Protein AF-A0A3M9Z0M3-F1 (afdb_monomer)

pLDDT: mean 93.87, std 9.08, range [35.0, 98.81]

Foldseek 3Di:
DDLVVVQVVLVVLLVLCQVLLVVVCVVVVHQDVPSLPPCQLLSQLLVQVVCCVVPVVKDKWKFWWAFDADPVGAGPDQAGFQAPVRGHHTGIWMDMPQWTWTCRNCNRPDDNIDIDGPPPSRHHTPGTRVNCVVVSVVSVPSSVVSNVVVVVVVVD

Solvent-accessible surface area (backbone atoms only — not comparable to full-atom values): 8546 Å² total; per-residue (Å²): 133,56,68,68,58,53,39,53,51,49,50,56,50,39,63,63,43,50,66,55,42,50,55,51,25,58,75,69,77,50,82,61,87,50,65,45,54,95,36,34,60,49,51,22,53,33,50,33,54,51,46,41,70,77,39,68,94,43,71,56,42,44,37,23,8,64,33,55,60,46,100,86,61,51,59,76,40,93,22,9,34,54,26,78,88,72,48,49,35,72,39,40,30,27,35,38,86,68,27,32,45,31,67,38,43,34,62,40,72,49,57,57,62,46,67,47,52,67,80,45,83,51,55,30,72,79,33,53,46,79,78,40,41,76,61,50,67,74,52,40,68,59,25,53,52,50,50,55,51,53,55,59,67,71,72,112

Structure (mmCIF, N/CA/C/O backbone):
data_AF-A0A3M9Z0M3-F1
#
_entry.id   AF-A0A3M9Z0M3-F1
#
loop_
_atom_site.group_PDB
_atom_site.id
_atom_site.type_symbol
_atom_site.label_atom_id
_atom_site.label_alt_id
_atom_site.label_comp_id
_atom_site.label_asym_id
_atom_site.label_entity_id
_atom_site.label_seq_id
_atom_site.pdbx_PDB_ins_code
_atom_site.Cartn_x
_atom_site.Cartn_y
_atom_site.Cartn_z
_atom_site.occupancy
_atom_site.B_iso_or_equiv
_atom_site.auth_seq_id
_atom_site.auth_comp_id
_atom_site.auth_asym_id
_atom_site.auth_atom_id
_atom_site.pdbx_PDB_model_num
ATOM 1 N N . MET A 1 1 ? -3.594 3.697 19.041 1.00 71.56 1 MET A N 1
ATOM 2 C CA . MET A 1 1 ? -4.290 2.410 18.790 1.00 71.56 1 MET A CA 1
ATOM 3 C C . MET A 1 1 ? -3.350 1.243 19.047 1.00 71.56 1 MET A C 1
ATOM 5 O O . MET A 1 1 ? -2.155 1.397 18.808 1.00 71.56 1 MET A O 1
ATOM 9 N N . LEU A 1 2 ? -3.858 0.098 19.517 1.00 85.81 2 LEU A N 1
ATOM 10 C CA . LEU A 1 2 ? -3.048 -1.121 19.646 1.00 85.81 2 LEU A CA 1
ATOM 11 C C . LEU A 1 2 ? -2.789 -1.734 18.259 1.00 85.81 2 LEU A C 1
ATOM 13 O O . LEU A 1 2 ? -3.675 -1.726 17.406 1.00 85.81 2 LEU A O 1
ATOM 17 N N . ILE A 1 3 ? -1.602 -2.314 18.029 1.00 88.75 3 ILE A N 1
ATOM 18 C CA . ILE A 1 3 ? -1.260 -2.950 16.737 1.00 88.75 3 ILE A CA 1
ATOM 19 C C . ILE A 1 3 ? -2.301 -4.003 16.332 1.00 88.75 3 ILE A C 1
ATOM 21 O O . ILE A 1 3 ? -2.644 -4.090 15.157 1.00 88.75 3 ILE A O 1
ATOM 25 N N . SER A 1 4 ? -2.846 -4.769 17.279 1.00 90.56 4 SER A N 1
ATOM 26 C CA . SER A 1 4 ? -3.873 -5.789 17.019 1.00 90.56 4 SER A CA 1
ATOM 27 C C . SER A 1 4 ? -5.189 -5.208 16.487 1.00 90.56 4 SER A C 1
ATOM 29 O O . SER A 1 4 ? -5.787 -5.776 15.570 1.00 90.56 4 SER A O 1
ATOM 31 N N . GLU A 1 5 ? -5.625 -4.065 17.017 1.00 91.75 5 GLU A N 1
ATOM 32 C CA . GLU A 1 5 ? -6.827 -3.355 16.561 1.00 91.75 5 GLU A CA 1
ATOM 33 C C . GLU A 1 5 ? -6.616 -2.820 15.144 1.00 91.75 5 GLU A C 1
ATOM 35 O O . GLU A 1 5 ? -7.423 -3.080 14.252 1.00 91.75 5 GLU A O 1
ATOM 40 N N . VAL A 1 6 ? -5.477 -2.158 14.911 1.00 94.44 6 VAL A N 1
ATOM 41 C CA . VAL A 1 6 ? -5.108 -1.626 13.590 1.00 94.44 6 VAL A CA 1
ATOM 42 C C . VAL A 1 6 ? -4.956 -2.752 12.570 1.00 94.44 6 VAL A C 1
ATOM 44 O O . VAL A 1 6 ? -5.383 -2.606 11.430 1.00 94.44 6 VAL A O 1
ATOM 47 N N . THR A 1 7 ? -4.403 -3.896 12.975 1.00 96.75 7 THR A N 1
ATOM 48 C CA . THR A 1 7 ? -4.288 -5.089 12.124 1.00 96.75 7 THR A CA 1
ATOM 49 C C . THR A 1 7 ? -5.663 -5.596 11.711 1.00 96.75 7 THR A C 1
ATOM 51 O O . THR A 1 7 ? -5.900 -5.813 10.525 1.00 96.75 7 THR A O 1
ATOM 54 N N . THR A 1 8 ? -6.590 -5.732 12.662 1.00 96.69 8 THR A N 1
ATOM 55 C CA . THR A 1 8 ? -7.965 -6.173 12.378 1.00 96.69 8 THR A CA 1
ATOM 56 C C . THR A 1 8 ? -8.658 -5.215 11.411 1.00 96.69 8 THR A C 1
ATOM 58 O O . THR A 1 8 ? -9.212 -5.644 10.402 1.00 96.69 8 THR A O 1
ATOM 61 N N . PHE A 1 9 ? -8.556 -3.909 11.669 1.00 96.44 9 PHE A N 1
ATOM 62 C CA . PHE A 1 9 ? -9.072 -2.872 10.781 1.00 96.44 9 PHE A CA 1
ATOM 63 C C . PHE A 1 9 ? -8.461 -2.953 9.372 1.00 96.44 9 PHE A C 1
ATOM 65 O O . PHE A 1 9 ? -9.190 -2.941 8.381 1.00 96.44 9 PHE A O 1
ATOM 72 N N . ALA A 1 10 ? -7.138 -3.097 9.267 1.00 98.19 10 ALA A N 1
ATOM 73 C CA . ALA A 1 10 ? -6.434 -3.193 7.993 1.00 98.19 10 ALA A CA 1
ATOM 74 C C . ALA A 1 10 ? -6.867 -4.426 7.179 1.00 98.19 10 ALA A C 1
ATOM 76 O O . ALA A 1 10 ? -7.020 -4.326 5.961 1.00 98.19 10 ALA A O 1
ATOM 77 N N . PHE A 1 11 ? -7.145 -5.561 7.830 1.00 98.25 11 PHE A N 1
ATOM 78 C CA . PHE A 1 11 ? -7.730 -6.730 7.163 1.00 98.25 11 PHE A CA 1
ATOM 79 C C . PHE A 1 11 ? -9.148 -6.468 6.647 1.00 98.25 11 PHE A C 1
ATOM 81 O O . PHE A 1 11 ? -9.435 -6.813 5.502 1.00 98.25 11 PHE A O 1
ATOM 88 N N . THR A 1 12 ? -10.010 -5.813 7.427 1.00 98.00 12 THR A N 1
ATOM 89 C CA . THR A 1 12 ? -11.354 -5.424 6.963 1.00 98.00 12 THR A CA 1
ATOM 90 C C . THR A 1 12 ? -11.271 -4.504 5.744 1.00 98.00 12 THR A C 1
ATOM 92 O O . THR A 1 12 ? -11.980 -4.700 4.756 1.00 98.00 12 THR A O 1
ATOM 95 N N . VAL A 1 13 ? -10.360 -3.527 5.770 1.00 98.44 13 VAL A N 1
ATOM 96 C CA . VAL A 1 13 ? -10.127 -2.635 4.628 1.00 98.44 13 VAL A CA 1
ATOM 97 C C . VAL A 1 13 ? -9.610 -3.409 3.411 1.00 98.44 13 VAL A C 1
ATOM 99 O O . VAL A 1 13 ? -10.098 -3.200 2.302 1.00 98.44 13 VAL A O 1
ATOM 102 N N . ARG A 1 14 ? -8.656 -4.328 3.596 1.00 98.38 14 ARG A N 1
ATOM 103 C CA . ARG A 1 14 ? -8.141 -5.195 2.525 1.00 98.38 14 ARG A CA 1
ATOM 104 C C . ARG A 1 14 ? -9.266 -6.006 1.877 1.00 98.38 14 ARG A C 1
ATOM 106 O O . ARG A 1 14 ? -9.383 -5.989 0.656 1.00 98.38 14 ARG A O 1
ATOM 113 N N . GLN A 1 15 ? -10.115 -6.652 2.675 1.00 98.19 15 GLN A N 1
ATOM 114 C CA . GLN A 1 15 ? -11.257 -7.432 2.183 1.00 98.19 15 GLN A CA 1
ATOM 115 C C . GLN A 1 15 ? -12.242 -6.577 1.382 1.00 98.19 15 GLN A C 1
ATOM 117 O O . GLN A 1 15 ? -12.747 -7.017 0.352 1.00 98.19 15 GLN A O 1
ATOM 122 N N . PHE A 1 16 ? -12.486 -5.341 1.820 1.00 98.44 16 PHE A N 1
ATOM 123 C CA . PHE A 1 16 ? -13.296 -4.391 1.065 1.00 98.44 16 PHE A CA 1
ATOM 124 C C . PHE A 1 16 ? -12.654 -4.013 -0.278 1.00 98.44 16 PHE A C 1
ATOM 126 O O . PHE A 1 16 ? -13.346 -3.898 -1.288 1.00 98.44 16 PHE A O 1
ATOM 133 N N . LEU A 1 17 ? -11.333 -3.828 -0.312 1.00 98.56 17 LEU A N 1
ATOM 134 C CA . LEU A 1 17 ? -10.615 -3.401 -1.511 1.00 98.56 17 LEU A CA 1
ATOM 135 C C . LEU A 1 17 ? -10.444 -4.505 -2.565 1.00 98.56 17 LEU A C 1
ATOM 137 O O . LEU A 1 17 ? -10.389 -4.185 -3.751 1.00 98.56 17 LEU A O 1
ATOM 141 N N . GLU A 1 18 ? -10.383 -5.783 -2.188 1.00 98.38 18 GLU A N 1
ATOM 142 C CA . GLU A 1 18 ? -10.116 -6.879 -3.135 1.00 98.38 18 GLU A CA 1
ATOM 143 C C . GLU A 1 18 ? -11.107 -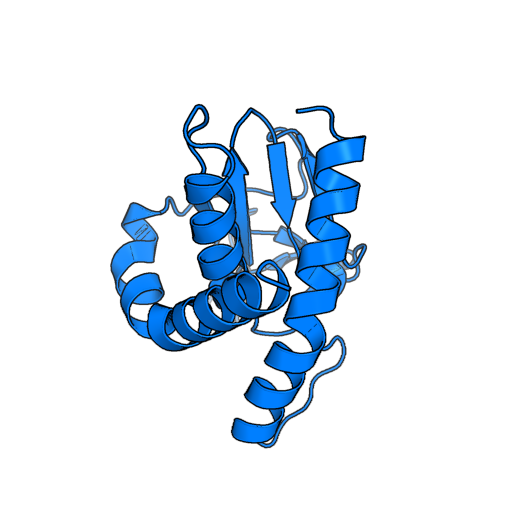6.944 -4.319 1.00 98.38 18 GLU A C 1
ATOM 145 O O . GLU A 1 18 ? -10.651 -6.944 -5.468 1.00 98.38 18 GLU A O 1
ATOM 150 N N . PRO A 1 19 ? -12.440 -6.887 -4.122 1.00 98.25 19 PRO A N 1
ATOM 151 C CA . PRO A 1 19 ? -13.388 -6.797 -5.236 1.00 98.25 19 PRO A CA 1
ATOM 152 C C . PRO A 1 19 ? -13.182 -5.553 -6.115 1.00 98.25 19 PRO A C 1
ATOM 154 O O . PRO A 1 19 ? -13.379 -5.595 -7.331 1.00 98.25 19 PRO A O 1
ATOM 157 N N . HIS A 1 20 ? -12.758 -4.436 -5.520 1.00 98.25 20 HIS A N 1
ATOM 158 C CA . HIS A 1 20 ? -12.498 -3.192 -6.241 1.00 98.25 20 HIS A CA 1
ATOM 159 C C . HIS A 1 20 ? -11.217 -3.247 -7.079 1.00 98.25 20 HIS A C 1
ATOM 161 O O . HIS A 1 20 ? -11.184 -2.698 -8.186 1.00 98.25 20 HIS A O 1
ATOM 167 N N . TRP A 1 21 ? -10.179 -3.925 -6.592 1.00 98.50 21 TRP A N 1
ATOM 168 C CA . TRP A 1 21 ? -8.972 -4.196 -7.366 1.00 98.50 21 TRP A CA 1
ATOM 169 C C . TRP A 1 21 ? -9.260 -5.128 -8.533 1.00 98.50 21 TRP A C 1
ATOM 171 O O . TRP A 1 21 ? -8.825 -4.844 -9.646 1.00 98.50 21 TRP A O 1
ATOM 181 N N . LEU A 1 22 ? -10.055 -6.181 -8.313 1.00 98.44 22 LEU A N 1
ATOM 182 C CA . LEU A 1 22 ? -10.502 -7.071 -9.383 1.00 98.44 22 LEU A CA 1
ATOM 183 C C . LEU A 1 22 ? -11.223 -6.301 -10.491 1.00 98.44 22 LEU A C 1
ATOM 185 O O . LEU A 1 22 ? -10.865 -6.437 -11.658 1.00 98.44 22 LEU A O 1
ATOM 189 N N . ALA A 1 23 ? -12.175 -5.436 -10.135 1.00 97.94 23 ALA A N 1
ATOM 190 C CA . ALA A 1 23 ? -12.878 -4.605 -11.109 1.00 97.94 23 ALA A CA 1
ATOM 191 C C . ALA A 1 23 ? -11.941 -3.626 -11.847 1.00 97.94 23 ALA A C 1
ATOM 193 O O . ALA A 1 23 ? -12.131 -3.344 -13.032 1.00 97.94 23 ALA A O 1
ATOM 194 N N . ALA A 1 24 ? -10.918 -3.092 -11.169 1.00 97.19 24 ALA A N 1
ATOM 195 C CA . ALA A 1 24 ? -9.926 -2.225 -11.800 1.00 97.19 24 ALA A CA 1
ATOM 196 C C . ALA A 1 24 ? -9.082 -2.980 -12.837 1.00 97.19 24 ALA A C 1
ATOM 198 O O . ALA A 1 24 ? -8.980 -2.517 -13.972 1.00 97.19 24 ALA A O 1
ATOM 199 N N . HIS A 1 25 ? -8.569 -4.150 -12.461 1.00 97.94 25 HIS A N 1
ATOM 200 C CA . HIS A 1 25 ? -7.789 -5.059 -13.304 1.00 97.94 25 HIS A CA 1
ATOM 201 C C . HIS A 1 25 ? -8.572 -5.578 -14.510 1.00 97.94 25 HIS A C 1
ATOM 203 O O . HIS A 1 25 ? -8.083 -5.541 -15.637 1.00 97.94 25 HIS A O 1
ATOM 209 N N . GLN A 1 26 ? -9.839 -5.954 -14.317 1.00 96.94 26 GLN A N 1
ATOM 210 C CA . GLN A 1 26 ? -10.746 -6.294 -15.419 1.00 96.94 26 GLN A CA 1
ATOM 211 C C . GLN A 1 26 ? -10.891 -5.135 -16.412 1.00 96.94 26 GLN A C 1
ATOM 213 O O . GLN A 1 26 ? -10.852 -5.351 -17.618 1.00 96.94 26 GLN A O 1
ATOM 218 N N . GLY A 1 27 ? -10.978 -3.894 -15.921 1.00 95.06 27 GLY A N 1
ATOM 219 C CA . GLY A 1 27 ? -10.988 -2.701 -16.771 1.00 95.06 27 GLY A CA 1
ATOM 220 C C . GLY A 1 27 ? -9.675 -2.440 -17.523 1.00 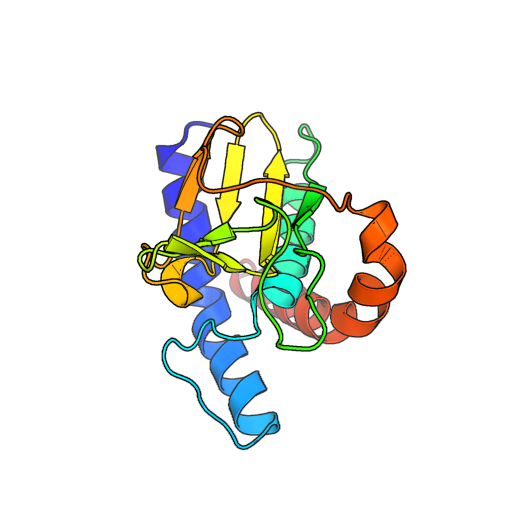95.06 27 GLY A C 1
ATOM 221 O O . GLY A 1 27 ? -9.669 -1.644 -18.460 1.00 95.06 27 GLY A O 1
ATOM 222 N N . TRP A 1 28 ? -8.575 -3.086 -17.126 1.00 95.38 28 TRP A N 1
ATOM 223 C CA . TRP A 1 28 ? -7.280 -3.062 -17.815 1.00 95.38 28 TRP A CA 1
ATOM 224 C C . TRP A 1 28 ? -7.032 -4.311 -18.672 1.00 95.38 28 TRP A C 1
ATOM 226 O O . TRP A 1 28 ? -6.013 -4.378 -19.352 1.00 95.38 28 TRP A O 1
ATOM 236 N N . ASN A 1 29 ? -7.971 -5.263 -18.688 1.00 94.88 29 ASN A N 1
ATOM 237 C CA . ASN A 1 29 ? -7.865 -6.557 -19.368 1.00 94.88 29 ASN A CA 1
ATOM 238 C C . ASN A 1 29 ? -6.674 -7.421 -18.909 1.00 94.88 29 ASN A C 1
ATOM 240 O O . ASN A 1 29 ? -6.185 -8.252 -19.671 1.00 94.88 29 ASN A O 1
ATOM 244 N N . GLU A 1 30 ? -6.230 -7.262 -17.662 1.00 95.06 30 GLU A N 1
ATOM 245 C CA . GLU A 1 30 ? -5.173 -8.082 -17.069 1.00 95.06 30 GLU A CA 1
ATOM 246 C C . GLU A 1 30 ? -5.444 -8.276 -15.576 1.00 95.06 30 GLU A C 1
ATOM 248 O O . GLU A 1 30 ? -5.598 -7.301 -14.849 1.00 95.06 30 GLU A O 1
ATOM 253 N N . ILE A 1 31 ? -5.509 -9.531 -15.117 1.00 97.00 31 ILE A N 1
ATOM 254 C CA . ILE A 1 31 ? -5.711 -9.875 -13.702 1.00 97.00 31 ILE A CA 1
ATOM 255 C C . ILE A 1 31 ? -4.424 -10.525 -13.182 1.00 97.00 31 ILE A C 1
ATOM 257 O O . ILE A 1 31 ? -4.174 -11.697 -13.476 1.00 97.00 31 ILE A O 1
ATOM 261 N N . PRO A 1 32 ? -3.590 -9.792 -12.429 1.00 97.19 32 PRO A N 1
ATOM 262 C CA . PRO A 1 32 ? -2.334 -10.320 -11.924 1.00 97.19 32 PRO A CA 1
ATOM 263 C C . PRO A 1 32 ? -2.536 -11.239 -10.713 1.00 97.19 32 PRO A C 1
ATOM 265 O O . PRO A 1 32 ? -3.543 -11.176 -10.007 1.00 97.19 32 PRO A O 1
ATOM 268 N N . SER A 1 33 ? -1.510 -12.044 -10.430 1.00 95.94 33 SER A N 1
ATOM 269 C CA . SER A 1 33 ? -1.341 -12.737 -9.152 1.00 95.94 33 SER A CA 1
ATOM 270 C C . SER A 1 33 ? -0.078 -12.211 -8.447 1.00 95.94 33 SER A C 1
ATOM 272 O O . SER A 1 33 ? 1.001 -12.266 -9.050 1.00 95.94 33 SER A O 1
ATOM 274 N N . PRO A 1 34 ? -0.172 -11.687 -7.208 1.00 97.44 34 PRO A N 1
ATOM 275 C CA . PRO A 1 34 ? -1.397 -11.475 -6.430 1.00 97.44 34 PRO A CA 1
ATOM 276 C C . PRO A 1 34 ? -2.251 -10.320 -6.978 1.00 97.44 34 PRO A C 1
ATOM 278 O O . PRO A 1 34 ? -1.749 -9.425 -7.663 1.00 97.44 34 PRO A O 1
ATOM 281 N N . LEU A 1 35 ? -3.536 -10.308 -6.609 1.00 98.12 35 LEU A N 1
ATOM 282 C CA . LEU A 1 35 ? -4.507 -9.300 -7.054 1.00 98.12 35 LEU A CA 1
ATOM 283 C C . LEU A 1 35 ? -4.122 -7.871 -6.646 1.00 98.12 35 LEU A C 1
ATOM 285 O O . LEU A 1 35 ? -4.469 -6.904 -7.322 1.00 98.12 35 LEU A O 1
ATOM 289 N N . SER A 1 36 ? -3.379 -7.733 -5.550 1.00 98.31 36 SER A N 1
ATOM 290 C CA . SER A 1 36 ? -2.901 -6.445 -5.070 1.00 98.31 36 SER A CA 1
ATOM 291 C C . SER A 1 36 ? -1.924 -5.776 -6.031 1.00 98.31 36 SER A C 1
ATOM 293 O O . SER A 1 36 ? -1.759 -4.567 -5.917 1.00 98.31 36 SER A O 1
ATOM 295 N N . ARG A 1 37 ? -1.281 -6.494 -6.970 1.00 97.81 37 ARG A N 1
ATOM 296 C CA .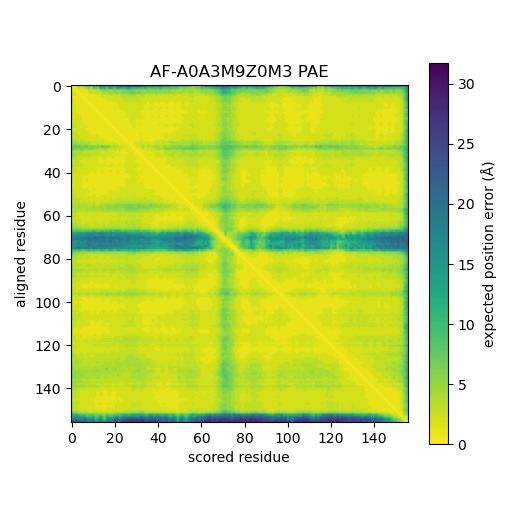 ARG A 1 37 ? -0.271 -5.941 -7.894 1.00 97.81 37 ARG A CA 1
ATOM 297 C C . ARG A 1 37 ? -0.771 -4.668 -8.584 1.00 97.81 37 ARG A C 1
ATOM 299 O O . ARG A 1 37 ? -1.907 -4.601 -9.034 1.00 97.81 37 ARG A O 1
ATOM 306 N N . TRP A 1 38 ? 0.087 -3.643 -8.615 1.00 96.88 38 TRP A N 1
ATOM 307 C CA . TRP A 1 38 ? -0.198 -2.290 -9.133 1.00 96.88 38 TRP A CA 1
ATOM 308 C C . TRP A 1 38 ? -1.232 -1.466 -8.345 1.00 96.88 38 TRP A C 1
ATOM 310 O O . TRP A 1 38 ? -1.583 -0.361 -8.764 1.00 96.88 38 TRP A O 1
ATOM 320 N N . MET A 1 39 ? -1.671 -1.935 -7.172 1.00 98.25 39 MET A N 1
ATOM 321 C CA . MET A 1 39 ? -2.672 -1.239 -6.349 1.00 98.25 39 MET A CA 1
ATOM 322 C C . MET A 1 39 ? -2.096 -0.457 -5.166 1.00 98.25 39 MET A C 1
ATOM 324 O O . MET A 1 39 ? -2.873 0.171 -4.448 1.00 98.25 39 MET A O 1
ATOM 328 N N . CYS A 1 40 ? -0.776 -0.434 -4.948 1.00 98.19 40 CYS A N 1
ATOM 329 C CA . CYS A 1 40 ? -0.174 0.162 -3.742 1.00 98.19 40 CYS A CA 1
ATOM 330 C C . CYS A 1 40 ? -0.544 1.645 -3.562 1.00 98.19 40 CYS A C 1
ATOM 332 O O . CYS A 1 40 ? -1.011 2.050 -2.497 1.00 98.19 40 CYS A O 1
ATOM 334 N N . ARG A 1 41 ? -0.448 2.454 -4.628 1.00 98.00 41 ARG A N 1
ATOM 335 C CA . ARG A 1 41 ? -0.808 3.884 -4.594 1.00 98.00 41 ARG A CA 1
ATOM 336 C C . ARG A 1 41 ? -2.301 4.100 -4.389 1.00 98.00 41 ARG A C 1
ATOM 338 O O . ARG A 1 41 ? -2.683 4.891 -3.536 1.00 98.00 41 ARG A O 1
ATOM 345 N N . TYR A 1 42 ? -3.147 3.389 -5.135 1.00 98.50 42 TYR A N 1
ATOM 346 C CA . TYR A 1 42 ? -4.600 3.510 -4.994 1.00 98.50 42 TYR A CA 1
ATOM 347 C C . TYR A 1 42 ? -5.067 3.130 -3.583 1.00 98.50 42 TYR A C 1
ATOM 349 O O . TYR A 1 42 ? -5.851 3.853 -2.972 1.00 98.50 42 TYR A O 1
ATOM 357 N N . SER A 1 43 ? -4.540 2.029 -3.050 1.00 98.62 43 SER A N 1
ATOM 358 C CA . SER A 1 43 ? -4.878 1.530 -1.715 1.00 98.62 43 SER A CA 1
ATOM 359 C C . SER A 1 43 ? -4.365 2.460 -0.620 1.00 98.62 43 SER A C 1
ATOM 361 O O . SER A 1 43 ? -5.092 2.721 0.331 1.00 98.62 43 SER A O 1
ATOM 363 N N . SER A 1 44 ? -3.166 3.030 -0.785 1.00 98.69 44 SER A N 1
ATOM 364 C CA . SER A 1 44 ? -2.617 4.015 0.154 1.00 98.69 44 SER A CA 1
ATOM 365 C C . SER A 1 44 ? -3.424 5.313 0.175 1.00 98.69 44 SER A C 1
ATOM 367 O O . SER A 1 44 ? -3.688 5.836 1.252 1.00 98.69 44 SER A O 1
ATOM 369 N N . ILE A 1 45 ? -3.879 5.808 -0.987 1.00 98.56 45 ILE A N 1
ATOM 370 C CA . ILE A 1 45 ? -4.771 6.980 -1.053 1.00 98.56 45 ILE A CA 1
ATOM 371 C C . ILE A 1 45 ? -6.067 6.699 -0.294 1.00 98.56 45 ILE A C 1
ATOM 373 O O . ILE A 1 45 ? -6.447 7.480 0.575 1.00 98.56 45 ILE A O 1
ATOM 377 N N . PHE A 1 46 ? -6.728 5.579 -0.601 1.00 98.62 46 PHE A N 1
ATOM 378 C CA . PHE A 1 46 ? -7.974 5.197 0.060 1.00 98.62 46 PHE A CA 1
ATOM 379 C C . PHE A 1 46 ? -7.790 5.079 1.578 1.00 98.62 46 PHE A C 1
ATOM 381 O O . PHE A 1 46 ? -8.538 5.685 2.342 1.00 98.62 46 PHE A O 1
ATOM 388 N N . LEU A 1 47 ? -6.772 4.330 2.011 1.00 98.56 47 LEU A N 1
ATOM 389 C CA . LEU A 1 47 ? -6.518 4.064 3.421 1.00 98.56 47 LEU A CA 1
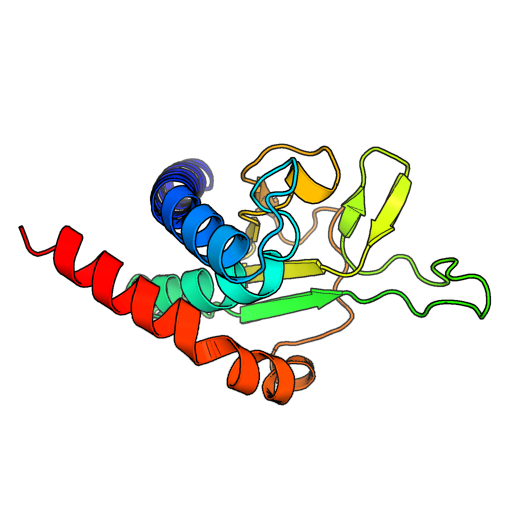ATOM 390 C C . LEU A 1 47 ? -6.177 5.349 4.184 1.00 98.56 47 LEU A C 1
ATOM 392 O O . LEU A 1 47 ? -6.701 5.555 5.274 1.00 98.56 47 LEU A O 1
ATOM 396 N N . ALA A 1 48 ? -5.346 6.227 3.617 1.00 98.06 48 ALA A N 1
ATOM 397 C CA . ALA A 1 48 ? -5.009 7.496 4.251 1.00 98.06 48 ALA A CA 1
ATOM 398 C C . ALA A 1 48 ? -6.238 8.403 4.394 1.00 98.06 48 ALA A C 1
ATOM 400 O O . ALA A 1 48 ? -6.435 8.977 5.460 1.00 98.06 48 ALA A O 1
ATOM 401 N N . MET A 1 49 ? -7.093 8.503 3.366 1.00 97.25 49 MET A N 1
ATOM 402 C CA . MET A 1 49 ? -8.358 9.246 3.471 1.00 97.25 49 MET A CA 1
ATOM 403 C C . MET A 1 49 ? -9.242 8.688 4.592 1.00 97.25 49 MET A C 1
ATOM 405 O O . MET A 1 49 ? -9.727 9.447 5.427 1.00 97.25 49 MET A O 1
ATOM 409 N N . LEU A 1 50 ? -9.398 7.363 4.647 1.00 97.06 50 LEU A N 1
ATOM 410 C CA . LEU A 1 50 ? -10.228 6.703 5.649 1.00 97.06 50 LEU A CA 1
ATOM 411 C C . LEU A 1 50 ? -9.686 6.893 7.075 1.00 97.06 50 LEU A C 1
ATOM 413 O O . LEU A 1 50 ? -10.441 7.224 7.984 1.00 97.06 50 LEU A O 1
ATOM 417 N N . LEU A 1 51 ? -8.377 6.733 7.282 1.00 96.69 51 LEU A N 1
ATOM 418 C CA . LEU A 1 51 ? -7.747 6.933 8.590 1.00 96.69 51 LEU A CA 1
ATOM 419 C C . LEU A 1 51 ? -7.819 8.392 9.050 1.00 96.69 51 LEU A C 1
ATOM 421 O O . LEU A 1 51 ? -8.065 8.637 10.225 1.00 96.69 51 LEU A O 1
ATOM 425 N N . ARG A 1 52 ? -7.664 9.363 8.141 1.00 95.75 52 ARG A N 1
ATOM 426 C CA . ARG A 1 52 ? -7.829 10.795 8.454 1.00 95.75 52 ARG A CA 1
ATOM 427 C C . ARG A 1 52 ? -9.256 11.134 8.888 1.00 95.75 52 ARG A C 1
ATOM 429 O O . ARG A 1 52 ? -9.434 12.029 9.707 1.00 95.75 52 ARG A O 1
ATOM 436 N N . GLU A 1 53 ? -10.254 10.429 8.357 1.00 94.62 53 GLU A N 1
ATOM 437 C CA . GLU A 1 53 ? -11.659 10.591 8.755 1.00 94.62 53 GLU A CA 1
ATOM 438 C C . GLU A 1 53 ? -11.970 9.952 10.107 1.00 94.62 53 GLU A C 1
ATOM 440 O O . GLU A 1 53 ? -12.681 10.547 10.912 1.00 94.62 53 GLU A O 1
ATOM 445 N N . LEU A 1 54 ? -11.445 8.752 10.361 1.00 92.69 54 LEU A N 1
ATOM 446 C CA . LEU A 1 54 ? -11.755 7.983 11.568 1.00 92.69 54 LEU A CA 1
ATOM 447 C C . LEU A 1 54 ? -10.882 8.355 12.776 1.00 92.69 54 LEU A C 1
ATOM 449 O O . LEU A 1 54 ? -11.317 8.181 13.910 1.00 92.69 54 LEU A O 1
ATOM 453 N N . HIS A 1 55 ? -9.671 8.857 12.532 1.00 91.81 55 HIS A N 1
ATOM 454 C CA . HIS A 1 55 ? -8.633 9.093 13.540 1.00 91.81 55 HIS A CA 1
ATOM 455 C C . HIS A 1 55 ? -7.967 10.460 13.353 1.00 91.81 55 HIS A C 1
ATOM 457 O O . HIS A 1 55 ? -6.750 10.565 13.169 1.00 91.81 55 HIS A O 1
ATOM 463 N N . SER A 1 56 ? -8.779 11.520 13.362 1.00 90.81 56 SER A N 1
ATOM 464 C CA . SER A 1 56 ? -8.335 12.908 13.151 1.00 90.81 56 SER A CA 1
ATOM 465 C C . SER A 1 56 ? -7.327 13.426 14.191 1.00 90.81 56 SER A C 1
ATOM 467 O O . SER A 1 56 ? -6.639 14.414 13.946 1.00 90.81 56 SER A O 1
ATOM 469 N N . GLU A 1 57 ? -7.211 12.758 15.340 1.00 91.69 57 GLU A N 1
ATOM 470 C CA . GLU A 1 57 ? -6.222 13.026 16.387 1.00 91.69 57 GLU A CA 1
ATOM 471 C C . GLU A 1 57 ? -4.789 12.640 15.986 1.00 91.69 57 GLU A C 1
ATOM 473 O O . GLU A 1 57 ? -3.825 13.031 16.649 1.00 91.69 57 GLU A O 1
ATOM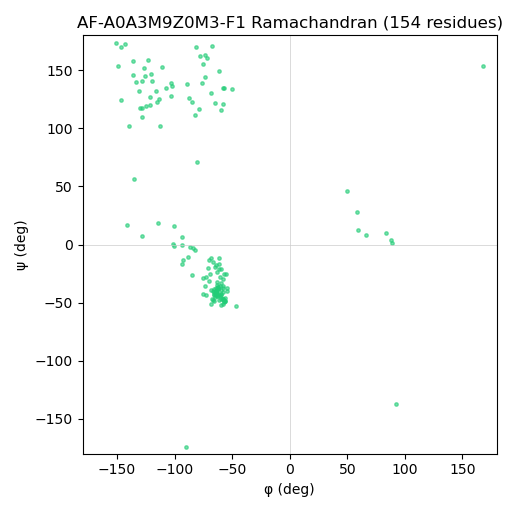 478 N N . HIS A 1 58 ? -4.635 11.877 14.903 1.00 91.75 58 HIS A N 1
ATOM 479 C CA . HIS A 1 58 ? -3.356 11.401 14.402 1.00 91.75 58 HIS A CA 1
ATOM 480 C C . HIS A 1 58 ? -3.085 11.910 12.986 1.00 91.75 58 HIS A C 1
ATOM 482 O O . HIS A 1 58 ? -3.956 11.938 12.116 1.00 91.75 58 HIS A O 1
ATOM 488 N N . VAL A 1 59 ? -1.826 12.264 12.728 1.00 94.00 59 VAL A N 1
ATOM 489 C CA . VAL A 1 59 ? -1.371 12.596 11.377 1.00 94.00 59 VAL A CA 1
ATOM 490 C C . VAL A 1 59 ? -1.064 11.295 10.639 1.00 94.00 59 VAL A C 1
ATOM 492 O O . VAL A 1 59 ? -0.115 10.585 10.977 1.00 94.00 59 VAL A O 1
ATOM 495 N N . TRP A 1 60 ? -1.883 10.994 9.635 1.00 97.12 60 TRP A N 1
ATOM 496 C CA . TRP A 1 60 ? -1.678 9.888 8.702 1.00 97.12 60 TRP A CA 1
ATOM 497 C C . TRP A 1 60 ? -1.155 10.429 7.384 1.00 97.12 60 TRP A C 1
ATOM 499 O O . TRP A 1 60 ? -1.770 11.327 6.811 1.00 97.12 60 TRP A O 1
ATOM 509 N N . GLU A 1 61 ? -0.056 9.873 6.891 1.00 97.50 61 GLU A N 1
ATOM 510 C CA . GLU A 1 61 ? 0.629 10.311 5.675 1.00 97.50 61 GLU A CA 1
ATOM 511 C C . GLU A 1 61 ? 0.795 9.151 4.702 1.00 97.50 61 GLU A C 1
ATOM 513 O O . GLU A 1 61 ? 1.062 8.013 5.101 1.00 97.50 61 GLU A O 1
ATOM 518 N N . ILE A 1 62 ? 0.696 9.460 3.412 1.00 98.38 62 ILE A N 1
ATOM 519 C CA . ILE A 1 62 ? 1.112 8.536 2.359 1.00 98.38 62 ILE A CA 1
ATOM 520 C C . ILE A 1 62 ? 2.606 8.737 2.154 1.00 98.38 62 ILE A C 1
ATOM 522 O O . ILE A 1 62 ? 3.060 9.834 1.835 1.00 98.38 62 ILE A O 1
ATOM 526 N N . VAL A 1 63 ? 3.377 7.670 2.298 1.00 98.06 63 VAL A N 1
ATOM 527 C CA . VAL A 1 63 ? 4.806 7.687 1.995 1.00 98.06 63 VAL A CA 1
ATOM 528 C C . VAL A 1 63 ? 5.130 6.628 0.968 1.00 98.06 63 VAL A C 1
ATOM 530 O O . VAL A 1 63 ? 4.394 5.660 0.779 1.00 98.06 63 VAL A O 1
ATOM 533 N N . GLY A 1 64 ? 6.250 6.815 0.291 1.00 97.44 64 GLY A N 1
ATOM 534 C CA . GLY A 1 64 ? 6.749 5.815 -0.622 1.00 97.44 64 GLY A CA 1
ATOM 535 C C . GLY A 1 64 ? 8.254 5.785 -0.663 1.00 97.44 64 GLY A C 1
ATOM 536 O O . GLY A 1 64 ? 8.956 6.669 -0.162 1.00 97.44 64 GLY A O 1
ATOM 537 N N . GLY A 1 65 ? 8.751 4.751 -1.314 1.00 96.69 65 GLY A N 1
ATOM 538 C CA . GLY A 1 65 ? 10.114 4.752 -1.777 1.00 96.69 65 GLY A CA 1
ATOM 539 C C . GLY A 1 65 ? 10.181 4.271 -3.210 1.00 96.69 65 GLY A C 1
ATOM 540 O O . GLY A 1 65 ? 9.462 3.353 -3.593 1.00 96.69 65 GLY A O 1
ATOM 541 N N . ARG A 1 66 ? 11.028 4.922 -4.000 1.00 93.88 66 ARG A N 1
ATOM 542 C CA . ARG A 1 66 ? 11.326 4.554 -5.379 1.00 93.88 66 ARG A CA 1
ATOM 543 C C . ARG A 1 66 ? 12.841 4.456 -5.526 1.00 93.88 66 ARG A C 1
ATOM 545 O O . ARG A 1 66 ? 13.503 5.501 -5.481 1.00 93.88 66 ARG A O 1
ATOM 552 N N . PRO A 1 67 ? 13.392 3.242 -5.687 1.00 90.81 67 PRO A N 1
ATOM 553 C CA . PRO A 1 67 ? 14.797 3.088 -6.019 1.00 90.81 67 PRO A CA 1
ATOM 554 C C . PRO A 1 67 ? 15.116 3.821 -7.324 1.00 90.81 67 PRO A C 1
ATOM 556 O O . PRO A 1 67 ? 14.358 3.683 -8.289 1.00 90.81 67 PRO A O 1
ATOM 559 N N . PRO A 1 68 ? 16.222 4.580 -7.395 1.00 85.56 68 PRO A N 1
ATOM 560 C CA . PRO A 1 68 ? 16.800 4.944 -8.678 1.00 85.56 68 PRO A CA 1
ATOM 561 C C . PRO A 1 68 ? 17.119 3.654 -9.439 1.00 85.56 68 PRO A C 1
ATOM 563 O O . PRO A 1 68 ? 17.644 2.709 -8.846 1.00 85.56 6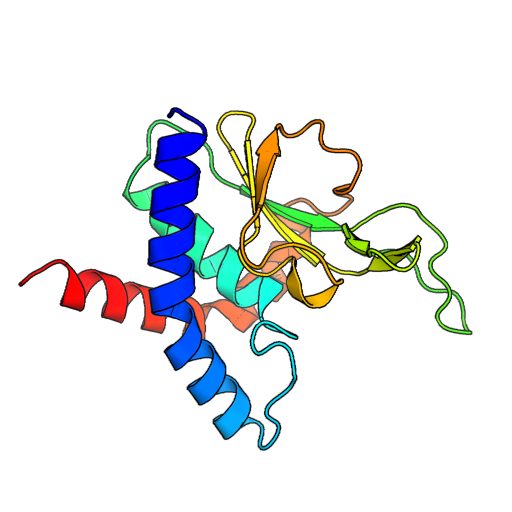8 PRO A O 1
ATOM 566 N N . GLN A 1 69 ? 16.770 3.609 -10.719 1.00 78.19 69 GLN A N 1
ATOM 567 C CA . GLN A 1 69 ? 17.070 2.477 -11.591 1.00 78.19 69 GLN A CA 1
ATOM 568 C C . GLN A 1 69 ? 18.263 2.822 -12.478 1.00 78.19 69 GLN A C 1
ATOM 570 O O . GLN A 1 69 ? 18.316 3.921 -13.035 1.00 78.19 69 GLN A O 1
ATOM 575 N N . ASP A 1 70 ? 19.189 1.877 -12.622 1.00 67.31 70 ASP A N 1
ATOM 576 C CA . ASP A 1 70 ? 20.209 1.913 -13.666 1.00 67.31 70 ASP A CA 1
ATOM 577 C C . ASP A 1 70 ? 19.601 1.726 -15.063 1.00 67.31 70 ASP A C 1
ATOM 579 O O . ASP A 1 70 ? 18.423 1.391 -15.212 1.00 67.31 70 ASP A O 1
ATOM 583 N N . MET A 1 71 ? 20.404 1.925 -16.116 1.00 68.44 71 MET A N 1
ATOM 584 C CA . MET A 1 71 ? 19.947 1.708 -17.499 1.00 68.44 71 MET A CA 1
ATOM 585 C C . MET A 1 71 ? 19.481 0.266 -17.767 1.00 68.44 71 MET A C 1
ATOM 587 O O . MET A 1 71 ? 18.719 0.044 -18.705 1.00 68.44 71 MET A O 1
ATOM 591 N N . ASP A 1 72 ? 19.906 -0.697 -16.946 1.00 73.44 72 ASP A N 1
ATOM 592 C CA . ASP A 1 72 ? 19.474 -2.097 -16.989 1.00 73.44 72 ASP A CA 1
ATOM 593 C C . ASP A 1 72 ? 18.293 -2.417 -16.046 1.00 73.44 72 ASP A C 1
ATOM 595 O O . ASP A 1 72 ? 17.813 -3.549 -16.022 1.00 73.44 72 ASP A O 1
ATOM 599 N N . GLY A 1 73 ? 17.793 -1.427 -15.296 1.00 68.25 73 GLY A N 1
ATOM 600 C CA . GLY A 1 73 ? 16.694 -1.576 -14.342 1.00 68.25 73 GLY A CA 1
ATOM 601 C C . GLY A 1 73 ? 17.115 -1.964 -12.920 1.00 68.25 73 GLY A C 1
ATOM 602 O O . GLY A 1 73 ? 16.237 -2.099 -12.064 1.00 68.25 73 GLY A O 1
ATOM 603 N N . THR A 1 74 ? 18.415 -2.117 -12.636 1.00 71.56 74 THR A N 1
ATOM 604 C CA . THR A 1 74 ? 18.905 -2.504 -11.302 1.00 71.56 74 THR A CA 1
ATOM 605 C C . THR A 1 74 ? 18.676 -1.382 -10.272 1.00 71.56 74 THR A C 1
ATOM 607 O O . THR A 1 74 ? 19.044 -0.232 -10.531 1.00 71.56 74 THR A O 1
ATOM 610 N N . PRO A 1 75 ? 18.084 -1.667 -9.093 1.00 71.12 75 PRO A N 1
ATOM 611 C CA . PRO A 1 75 ? 17.938 -0.690 -8.012 1.00 71.12 75 PRO A CA 1
ATOM 612 C C . PRO A 1 75 ? 19.293 -0.243 -7.437 1.00 71.12 75 PRO A C 1
ATOM 614 O O . PRO A 1 75 ? 20.034 -1.057 -6.891 1.00 71.12 75 PRO A O 1
ATOM 617 N N . GLN A 1 76 ? 19.594 1.058 -7.469 1.00 75.88 76 GLN A N 1
ATOM 618 C CA . GLN A 1 76 ? 20.842 1.606 -6.908 1.00 75.88 76 GLN A CA 1
ATOM 619 C C . GLN A 1 76 ? 20.765 1.981 -5.424 1.00 75.88 76 GLN A C 1
ATOM 621 O O . GLN A 1 76 ? 21.782 2.285 -4.799 1.00 75.88 76 GLN A O 1
ATOM 626 N N . ALA A 1 77 ? 19.567 2.001 -4.842 1.00 84.44 77 ALA A N 1
ATOM 627 C CA . ALA A 1 77 ? 19.381 2.401 -3.456 1.00 84.44 77 ALA A CA 1
ATOM 628 C C . ALA A 1 77 ? 18.431 1.460 -2.725 1.00 84.44 77 ALA A C 1
ATOM 630 O O . ALA A 1 77 ? 17.447 0.970 -3.277 1.00 84.44 77 ALA A O 1
ATOM 631 N N . GLN A 1 78 ? 18.718 1.266 -1.441 1.00 93.44 78 GLN A N 1
ATOM 632 C CA . GLN A 1 78 ? 17.880 0.504 -0.527 1.00 93.44 78 GLN A CA 1
ATOM 633 C C . GLN A 1 78 ? 16.718 1.387 -0.048 1.00 93.44 78 GLN A C 1
ATOM 635 O O . GLN A 1 78 ? 16.733 1.876 1.080 1.00 93.44 78 GLN A O 1
ATOM 640 N N . VAL A 1 79 ? 15.769 1.668 -0.942 1.00 95.25 79 VAL A N 1
ATOM 641 C CA . VAL A 1 79 ? 14.563 2.480 -0.700 1.00 95.25 79 VAL A CA 1
ATOM 642 C C . VAL A 1 79 ? 13.343 1.799 -1.322 1.00 95.25 79 VAL A C 1
ATOM 644 O O . VAL A 1 79 ? 13.478 0.990 -2.229 1.00 95.25 79 VAL A O 1
ATOM 647 N N . GLY A 1 80 ? 12.146 2.116 -0.848 1.00 96.25 80 GLY A N 1
ATOM 648 C CA . GLY A 1 80 ? 10.909 1.427 -1.202 1.00 96.25 80 GLY A CA 1
ATOM 649 C C . GLY A 1 80 ? 10.604 0.306 -0.222 1.00 96.25 80 GLY A C 1
ATOM 650 O O . GLY A 1 80 ? 10.749 0.491 0.991 1.00 96.25 80 GLY A O 1
ATOM 651 N N . MET A 1 81 ? 10.181 -0.837 -0.752 1.00 97.31 81 MET A N 1
ATOM 652 C CA . MET A 1 81 ? 9.933 -2.046 0.028 1.00 97.31 81 MET A CA 1
ATOM 653 C C . MET A 1 81 ? 10.881 -3.170 -0.388 1.00 97.31 81 MET A C 1
ATOM 655 O O . MET A 1 81 ? 11.033 -3.442 -1.578 1.00 97.31 81 MET A O 1
ATOM 659 N N . LEU A 1 82 ? 11.501 -3.823 0.593 1.00 97.56 82 LEU A N 1
ATOM 660 C CA . LEU A 1 82 ? 12.334 -5.005 0.392 1.00 97.56 82 LEU A CA 1
ATOM 661 C C . LEU A 1 82 ? 11.451 -6.243 0.202 1.00 97.56 82 LEU A C 1
ATOM 663 O O . LEU A 1 82 ? 10.734 -6.636 1.125 1.00 97.56 82 LEU A O 1
ATOM 667 N N . GLY A 1 83 ? 11.514 -6.871 -0.968 1.00 97.19 83 GLY A N 1
ATOM 668 C CA . GLY A 1 83 ? 10.852 -8.140 -1.257 1.00 97.19 83 GLY A CA 1
ATOM 669 C C . GLY A 1 83 ? 11.519 -9.341 -0.588 1.00 97.19 83 GLY A C 1
ATOM 670 O O . GLY A 1 83 ? 12.670 -9.282 -0.154 1.00 97.19 83 GLY A O 1
ATOM 671 N N . CYS A 1 84 ? 10.792 -10.458 -0.511 1.00 96.62 84 CYS A N 1
ATOM 672 C CA . CYS A 1 84 ? 11.318 -11.728 0.009 1.00 96.62 84 CYS A CA 1
ATOM 673 C C . CYS A 1 84 ? 12.458 -12.310 -0.845 1.00 96.62 84 CYS A C 1
ATOM 675 O O . CYS A 1 84 ? 13.207 -13.161 -0.374 1.00 96.62 84 CYS A O 1
ATOM 677 N N . ASP A 1 85 ? 12.592 -11.850 -2.088 1.00 94.94 85 ASP A N 1
ATOM 678 C CA . ASP A 1 85 ? 13.677 -12.177 -3.014 1.00 94.94 85 ASP A CA 1
ATOM 679 C C . ASP A 1 85 ? 14.949 -11.334 -2.790 1.00 94.94 85 ASP A C 1
ATOM 681 O O . ASP A 1 85 ? 15.965 -11.574 -3.437 1.00 94.94 85 ASP A O 1
ATOM 685 N N . GLY A 1 86 ? 14.910 -10.360 -1.874 1.00 93.75 86 GLY A N 1
ATOM 686 C CA . GLY A 1 86 ? 16.018 -9.447 -1.593 1.00 93.75 86 GLY A CA 1
ATOM 687 C C . GLY A 1 86 ? 16.040 -8.183 -2.461 1.00 93.75 86 GLY A C 1
ATOM 688 O O . GLY A 1 86 ? 16.959 -7.374 -2.315 1.00 93.75 86 GLY A O 1
ATOM 689 N N . THR A 1 87 ? 15.043 -7.975 -3.326 1.00 93.00 87 THR A N 1
ATOM 690 C CA . THR A 1 87 ? 14.974 -6.820 -4.232 1.00 93.00 87 THR A CA 1
ATOM 691 C C . THR A 1 87 ? 14.266 -5.634 -3.575 1.00 93.00 87 THR A C 1
ATOM 693 O O . THR A 1 87 ? 13.236 -5.793 -2.922 1.00 93.00 87 THR A O 1
ATOM 696 N N . TRP A 1 88 ? 14.786 -4.419 -3.770 1.00 94.94 88 TRP A N 1
ATOM 697 C CA . TRP A 1 88 ? 14.102 -3.180 -3.382 1.00 94.94 88 TRP A CA 1
ATOM 698 C C . TRP A 1 88 ? 13.180 -2.695 -4.502 1.00 94.94 88 TRP A C 1
ATOM 700 O O . TRP A 1 88 ? 13.628 -2.493 -5.631 1.00 94.94 88 TRP A O 1
ATOM 710 N N . CYS A 1 89 ? 11.903 -2.477 -4.185 1.00 94.88 89 CYS A N 1
ATOM 711 C CA . CYS A 1 89 ? 10.851 -2.179 -5.159 1.00 94.88 89 CYS A CA 1
ATOM 712 C C . CYS A 1 89 ? 10.176 -0.821 -4.906 1.00 94.88 89 CYS A C 1
ATOM 714 O O . CYS A 1 89 ? 9.993 -0.431 -3.752 1.00 94.88 89 CYS A O 1
ATOM 716 N N . ASP A 1 90 ? 9.750 -0.127 -5.979 1.00 95.38 90 ASP A N 1
ATOM 717 C CA . ASP A 1 90 ? 8.881 1.064 -5.875 1.00 95.38 90 ASP A CA 1
ATOM 718 C C . ASP A 1 90 ? 7.593 0.681 -5.147 1.00 95.38 90 ASP A C 1
ATOM 720 O O .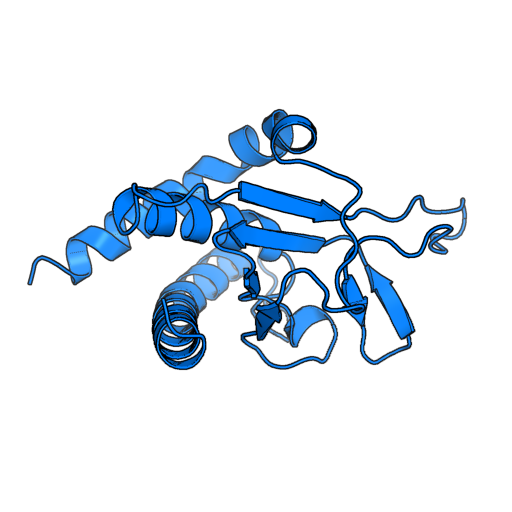 ASP A 1 90 ? 6.861 -0.208 -5.589 1.00 95.38 90 ASP A O 1
ATOM 724 N N . HIS A 1 91 ? 7.330 1.344 -4.025 1.00 97.88 91 HIS A N 1
ATOM 725 C CA . HIS A 1 91 ? 6.174 1.041 -3.201 1.00 97.88 91 HIS A CA 1
ATOM 726 C C . HIS A 1 91 ? 5.644 2.265 -2.469 1.00 97.88 91 HIS A C 1
ATOM 728 O O . HIS A 1 91 ? 6.385 3.204 -2.172 1.00 97.88 91 HIS A O 1
ATOM 734 N N . CYS A 1 92 ? 4.351 2.244 -2.157 1.00 98.31 92 CYS A N 1
ATOM 735 C CA . CYS A 1 92 ? 3.699 3.239 -1.312 1.00 98.31 92 CYS A CA 1
ATOM 736 C C . CYS A 1 92 ? 2.917 2.539 -0.204 1.00 98.31 92 CYS A C 1
ATOM 738 O O . CYS A 1 92 ? 2.277 1.518 -0.450 1.00 98.31 92 CYS A O 1
ATOM 740 N N . TRP A 1 93 ? 2.960 3.123 0.988 1.00 98.75 93 TRP A N 1
ATOM 741 C CA . TRP A 1 93 ? 2.255 2.663 2.179 1.00 98.75 93 TRP A CA 1
ATOM 742 C C . TRP A 1 93 ? 1.764 3.865 2.990 1.00 98.75 93 TRP A C 1
ATOM 744 O O . TRP A 1 93 ? 2.092 5.019 2.692 1.00 98.75 93 TRP A O 1
ATOM 754 N N . VAL A 1 94 ? 0.970 3.604 4.026 1.00 98.56 94 VAL A N 1
ATOM 755 C CA . VAL A 1 94 ? 0.509 4.643 4.952 1.00 98.56 94 VAL A CA 1
ATOM 756 C C . VAL A 1 94 ? 1.313 4.555 6.241 1.00 98.56 94 VAL A C 1
ATOM 758 O O . VAL A 1 94 ? 1.582 3.461 6.738 1.00 98.56 94 VAL A O 1
ATOM 761 N N . LYS A 1 95 ? 1.699 5.704 6.795 1.00 97.75 95 LYS A N 1
ATOM 762 C CA . LYS A 1 95 ? 2.313 5.792 8.123 1.00 97.75 95 LYS A CA 1
ATOM 763 C C . LYS A 1 95 ? 1.563 6.788 9.006 1.00 97.75 95 LYS A C 1
ATOM 765 O O . LYS A 1 95 ? 0.990 7.752 8.507 1.00 97.75 95 LYS A O 1
ATOM 770 N N . GLY A 1 96 ? 1.610 6.578 10.312 1.00 96.19 96 GLY A N 1
ATOM 771 C CA . GLY A 1 96 ? 1.024 7.472 11.309 1.00 96.19 96 GLY A CA 1
ATOM 772 C C . GLY A 1 96 ? 0.997 6.800 12.675 1.00 96.19 96 GLY A C 1
ATOM 773 O O . GLY A 1 96 ? 1.007 5.574 12.758 1.00 96.19 96 GLY A O 1
ATOM 774 N N . ASN A 1 97 ? 1.020 7.591 13.751 1.00 93.50 97 ASN A N 1
ATOM 775 C CA . ASN A 1 97 ? 1.040 7.074 15.128 1.00 93.50 97 ASN A CA 1
ATOM 776 C C . ASN A 1 97 ? 2.131 5.992 15.355 1.00 93.50 97 ASN A C 1
ATOM 778 O O . ASN A 1 97 ? 1.846 4.925 15.886 1.00 93.50 97 ASN A O 1
ATOM 782 N N . GLU A 1 98 ? 3.360 6.239 14.879 1.00 94.94 98 GLU A N 1
ATOM 783 C CA . GLU A 1 98 ? 4.505 5.299 14.933 1.00 94.94 98 GLU A CA 1
ATOM 784 C C . GLU A 1 98 ? 4.299 3.945 14.227 1.00 94.94 98 GLU A C 1
ATOM 786 O O . GLU A 1 98 ? 5.120 3.034 14.368 1.00 94.94 98 GLU A O 1
ATOM 791 N N . LEU A 1 99 ? 3.243 3.820 13.419 1.00 97.50 99 LEU A N 1
ATOM 792 C CA . LEU A 1 99 ? 2.917 2.621 12.660 1.00 97.50 99 LEU A CA 1
ATOM 793 C C . LEU A 1 99 ? 3.106 2.821 11.156 1.00 97.50 99 LEU A C 1
ATOM 795 O O . LEU A 1 99 ? 2.956 3.920 10.621 1.00 97.50 99 LEU A O 1
ATOM 799 N N . ILE A 1 100 ? 3.392 1.711 10.486 1.00 98.50 100 ILE A N 1
ATOM 800 C CA . ILE A 1 100 ? 3.257 1.484 9.050 1.00 98.50 100 ILE A CA 1
ATOM 801 C C . ILE A 1 100 ? 2.060 0.560 8.851 1.00 98.50 100 ILE A C 1
ATOM 803 O O . ILE A 1 100 ? 1.935 -0.447 9.550 1.00 98.50 100 ILE A O 1
ATOM 807 N N . ILE A 1 101 ? 1.211 0.892 7.883 1.00 98.69 101 ILE A N 1
ATOM 808 C CA . ILE A 1 101 ? 0.112 0.051 7.417 1.00 98.69 101 ILE A CA 1
ATOM 809 C C . ILE A 1 101 ? 0.269 -0.124 5.909 1.00 98.69 101 ILE A C 1
ATOM 811 O O . ILE A 1 101 ? 0.227 0.841 5.141 1.00 98.69 101 ILE A O 1
ATOM 815 N N . ASP A 1 102 ? 0.431 -1.371 5.493 1.00 98.81 102 ASP A N 1
ATOM 816 C CA . ASP A 1 102 ? 0.575 -1.755 4.099 1.00 98.81 102 ASP A CA 1
ATOM 817 C C . ASP A 1 102 ? -0.413 -2.865 3.768 1.00 98.81 102 ASP A C 1
ATOM 819 O O . ASP A 1 102 ? -0.370 -3.962 4.323 1.00 98.81 102 ASP A O 1
ATOM 823 N N . LEU A 1 103 ? -1.318 -2.555 2.848 1.00 98.81 103 LEU A N 1
ATOM 824 C CA . LEU A 1 103 ? -2.369 -3.461 2.405 1.00 98.81 103 LEU A CA 1
ATOM 825 C C . LEU A 1 103 ? -1.967 -4.249 1.164 1.00 98.81 103 LEU A C 1
ATOM 827 O O . LEU A 1 103 ? -2.830 -4.866 0.561 1.00 98.81 103 LEU A O 1
ATOM 831 N N . THR A 1 104 ? -0.725 -4.144 0.699 1.00 98.69 104 THR A N 1
ATOM 832 C CA . THR A 1 104 ? -0.294 -4.620 -0.623 1.00 98.69 104 THR A CA 1
ATOM 833 C C . THR A 1 104 ? 1.103 -5.247 -0.606 1.00 98.69 104 THR A C 1
ATOM 835 O O . THR A 1 104 ? 1.720 -5.434 -1.651 1.00 98.69 104 THR A O 1
ATOM 838 N N . ALA A 1 105 ? 1.600 -5.600 0.577 1.00 98.00 105 ALA A N 1
ATOM 839 C CA . ALA A 1 105 ? 2.921 -6.188 0.778 1.00 98.00 105 ALA A CA 1
ATOM 840 C C . ALA A 1 105 ? 3.098 -7.564 0.100 1.00 98.00 105 ALA A C 1
ATOM 842 O O . ALA A 1 105 ? 4.216 -7.963 -0.238 1.00 98.00 105 ALA A O 1
ATOM 843 N N . ASP A 1 106 ? 1.997 -8.277 -0.152 1.00 98.31 106 ASP A N 1
ATOM 844 C CA . ASP A 1 106 ? 1.984 -9.557 -0.866 1.00 98.31 106 ASP A CA 1
ATOM 845 C C . ASP A 1 106 ? 2.504 -9.464 -2.303 1.00 98.31 106 ASP A C 1
ATOM 847 O O . ASP A 1 106 ? 2.994 -10.462 -2.832 1.00 98.31 106 ASP A O 1
ATOM 851 N N . GLN A 1 107 ? 2.506 -8.274 -2.918 1.00 97.06 107 GLN A N 1
ATOM 852 C CA . GLN A 1 107 ? 3.143 -8.050 -4.223 1.00 97.06 107 GLN A CA 1
ATOM 853 C C . GLN A 1 107 ? 4.624 -8.449 -4.252 1.00 97.06 107 GLN A C 1
ATOM 855 O O . GLN A 1 107 ? 5.141 -8.773 -5.322 1.00 97.06 107 GLN A O 1
ATOM 860 N N . PHE A 1 108 ? 5.282 -8.438 -3.090 1.00 97.06 108 PHE A N 1
ATOM 861 C CA . PHE A 1 108 ? 6.705 -8.731 -2.924 1.00 97.06 108 PHE A CA 1
ATOM 862 C C . PHE A 1 108 ? 6.954 -10.014 -2.114 1.00 97.06 108 PHE A C 1
ATOM 864 O O . PHE A 1 108 ? 8.044 -10.216 -1.580 1.00 97.06 108 PHE A O 1
ATOM 871 N N . GLY A 1 109 ? 5.937 -10.877 -2.006 1.00 97.75 109 GLY A N 1
ATOM 872 C CA . GLY A 1 109 ? 6.029 -12.179 -1.341 1.00 97.75 109 GLY A CA 1
ATOM 873 C C . GLY A 1 109 ? 5.851 -12.153 0.179 1.00 97.75 109 GLY A C 1
ATOM 874 O O . GLY A 1 109 ? 6.103 -13.169 0.826 1.00 97.75 109 GLY A O 1
ATOM 875 N N . HIS A 1 110 ? 5.429 -11.026 0.759 1.00 98.19 110 HIS A N 1
ATOM 876 C CA . HIS A 1 110 ? 5.108 -10.927 2.189 1.00 98.19 110 HIS A CA 1
ATOM 877 C C . HIS A 1 110 ? 3.628 -11.248 2.474 1.00 98.19 110 HIS A C 1
ATOM 879 O O . HIS A 1 110 ? 2.876 -11.654 1.590 1.00 98.19 110 HIS A O 1
ATOM 885 N N . ALA A 1 111 ? 3.194 -11.074 3.727 1.00 98.06 111 ALA A N 1
ATOM 886 C CA . ALA A 1 111 ? 1.789 -11.204 4.110 1.00 98.06 111 ALA A CA 1
ATOM 887 C C . ALA A 1 111 ? 0.894 -10.167 3.384 1.00 98.06 111 ALA A C 1
ATOM 889 O O . ALA A 1 111 ? 1.352 -9.053 3.138 1.00 98.06 111 ALA A O 1
ATOM 890 N N . PRO A 1 112 ? -0.390 -10.474 3.096 1.00 97.69 112 PRO A N 1
ATOM 891 C CA . PRO A 1 112 ? -1.311 -9.554 2.406 1.00 97.69 112 PRO A CA 1
ATOM 892 C C . PRO A 1 112 ? -1.525 -8.206 3.099 1.00 97.69 112 PRO A C 1
ATOM 894 O O . PRO A 1 112 ? -1.795 -7.205 2.437 1.00 97.69 112 PRO A O 1
ATOM 897 N N . VAL A 1 113 ? -1.416 -8.195 4.427 1.00 98.50 113 VAL A N 1
ATOM 898 C CA . VAL A 1 113 ? -1.490 -7.002 5.267 1.00 98.50 113 VAL A CA 1
ATOM 899 C C . VAL A 1 113 ? -0.310 -7.022 6.225 1.00 98.50 113 VAL A C 1
ATOM 901 O O . VAL A 1 113 ? -0.055 -8.031 6.885 1.00 98.50 113 VAL A O 1
ATOM 904 N N . ILE A 1 114 ? 0.385 -5.895 6.323 1.00 98.56 114 ILE A N 1
ATOM 905 C CA . ILE A 1 114 ? 1.397 -5.647 7.343 1.00 98.56 114 ILE A CA 1
ATOM 906 C C . ILE A 1 114 ? 0.983 -4.417 8.139 1.00 98.56 114 ILE A C 1
ATOM 908 O O . ILE A 1 114 ? 0.759 -3.345 7.580 1.00 98.56 114 ILE A O 1
ATOM 912 N N . VAL A 1 115 ? 0.935 -4.581 9.459 1.00 98.50 115 VAL A N 1
ATOM 913 C CA . VAL A 1 115 ? 0.910 -3.484 10.425 1.00 98.50 115 VAL A CA 1
ATOM 914 C C . VAL A 1 115 ? 2.117 -3.660 11.330 1.00 98.50 115 VAL A C 1
ATOM 916 O O . VAL A 1 115 ? 2.282 -4.703 11.958 1.00 98.50 115 VAL A O 1
ATOM 919 N N . THR A 1 116 ? 2.999 -2.671 11.349 1.00 98.31 116 THR A N 1
ATOM 920 C CA . THR A 1 116 ? 4.300 -2.754 12.026 1.00 98.31 116 THR A CA 1
ATOM 921 C C . THR A 1 116 ? 4.739 -1.371 12.494 1.00 98.31 116 THR A C 1
ATOM 923 O O . THR A 1 116 ? 4.083 -0.379 12.185 1.00 98.31 116 THR A O 1
ATOM 926 N N . HIS A 1 117 ? 5.836 -1.281 13.238 1.00 97.62 117 HIS A N 1
ATOM 927 C CA . HIS A 1 117 ? 6.411 0.004 13.628 1.00 97.62 117 HIS A CA 1
ATOM 928 C C . HIS A 1 117 ? 7.146 0.675 12.463 1.00 97.62 117 HIS A C 1
ATOM 930 O O . HIS A 1 117 ? 7.670 0.013 11.568 1.00 97.62 117 HIS A O 1
ATOM 936 N N . THR A 1 118 ? 7.268 2.002 12.508 1.00 96.81 118 THR A N 1
ATOM 937 C CA . THR A 1 118 ? 8.023 2.790 11.512 1.00 96.81 118 THR A CA 1
ATOM 938 C C . THR A 1 118 ? 9.517 2.453 11.427 1.00 96.81 118 THR A C 1
ATOM 940 O O . THR A 1 118 ? 10.177 2.878 10.483 1.00 96.81 118 THR A O 1
ATOM 943 N N . SER A 1 119 ? 10.054 1.681 12.375 1.00 96.88 119 SER A N 1
ATOM 944 C CA . SER A 1 119 ? 11.433 1.180 12.382 1.00 96.88 119 SER A CA 1
ATOM 945 C C . SER A 1 119 ? 11.649 -0.107 11.569 1.00 96.88 119 SER A C 1
ATOM 947 O O . SER A 1 119 ? 12.788 -0.579 11.479 1.00 96.88 119 SER A O 1
ATOM 949 N N . ASP A 1 120 ? 10.591 -0.683 10.983 1.00 98.25 120 ASP A N 1
ATOM 950 C CA . ASP A 1 120 ? 10.664 -1.911 10.189 1.00 98.25 120 ASP A CA 1
ATOM 951 C C . AS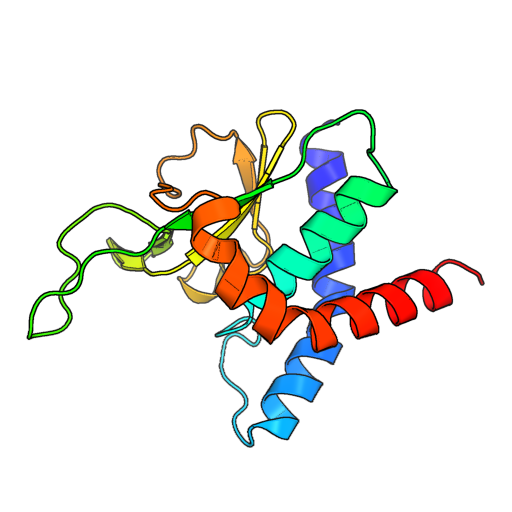P A 1 120 ? 11.597 -1.743 8.983 1.00 98.25 120 ASP A C 1
ATOM 953 O O . ASP A 1 120 ? 11.346 -0.969 8.060 1.00 98.25 120 ASP A O 1
ATOM 957 N N . GLN A 1 121 ? 12.687 -2.511 8.985 1.00 97.38 121 GLN A N 1
ATOM 958 C CA . GLN A 1 121 ? 13.771 -2.379 8.014 1.00 97.38 121 GLN A CA 1
ATOM 959 C C . GLN A 1 121 ? 13.384 -2.782 6.591 1.00 97.38 121 GLN A C 1
ATOM 961 O O . GLN A 1 121 ? 14.147 -2.489 5.670 1.00 97.38 121 GLN A O 1
ATOM 966 N N . ARG A 1 122 ? 12.226 -3.427 6.395 1.00 98.06 122 ARG A N 1
ATOM 967 C CA . ARG A 1 122 ? 11.697 -3.732 5.061 1.00 98.06 122 ARG A CA 1
ATOM 968 C C . ARG A 1 122 ? 11.199 -2.486 4.336 1.00 98.06 122 ARG A C 1
ATOM 970 O O . ARG A 1 122 ? 11.090 -2.524 3.117 1.00 98.06 122 ARG A O 1
ATOM 977 N N . TYR A 1 123 ? 10.913 -1.404 5.059 1.00 98.38 123 TYR A N 1
ATOM 978 C CA . TYR A 1 123 ? 10.352 -0.169 4.522 1.00 98.38 123 TYR A CA 1
ATOM 979 C C . TYR A 1 123 ? 11.353 0.972 4.632 1.00 98.38 123 TYR A C 1
ATOM 981 O O . TYR A 1 123 ? 11.842 1.289 5.715 1.00 98.38 123 TYR A O 1
ATOM 989 N N . ARG A 1 124 ? 11.649 1.634 3.512 1.00 97.75 124 ARG A N 1
ATOM 990 C CA . ARG A 1 124 ? 12.577 2.772 3.484 1.00 97.75 124 ARG A CA 1
ATOM 991 C C . ARG A 1 124 ? 12.067 3.860 2.557 1.00 97.75 124 ARG A C 1
ATOM 993 O O . ARG A 1 124 ? 12.173 3.756 1.341 1.00 97.75 124 ARG A O 1
ATOM 1000 N N . ALA A 1 125 ? 11.487 4.910 3.123 1.00 97.06 125 ALA A N 1
ATOM 1001 C CA . ALA A 1 125 ? 10.944 6.005 2.330 1.00 97.06 125 ALA A CA 1
ATOM 1002 C C . ALA A 1 125 ? 12.054 6.922 1.789 1.00 97.06 125 ALA A C 1
ATOM 1004 O O . ALA A 1 125 ? 12.982 7.278 2.513 1.00 97.06 125 ALA A O 1
ATOM 1005 N N . ASN A 1 126 ? 11.912 7.357 0.538 1.00 96.56 126 ASN A N 1
ATOM 1006 C CA . ASN A 1 126 ? 12.607 8.526 -0.021 1.00 96.56 126 ASN A CA 1
ATOM 1007 C C . ASN A 1 126 ? 11.638 9.509 -0.698 1.00 96.56 126 ASN A C 1
ATOM 1009 O O . ASN A 1 126 ? 12.087 10.452 -1.340 1.00 96.56 126 ASN A O 1
ATOM 1013 N N . LEU A 1 127 ? 10.328 9.273 -0.572 1.00 96.69 127 LEU A N 1
ATOM 1014 C CA . LEU A 1 127 ? 9.261 10.119 -1.089 1.00 96.69 127 LEU A CA 1
ATOM 1015 C C . LEU A 1 127 ? 8.258 10.382 0.038 1.00 96.69 127 LEU A C 1
ATOM 1017 O O . LEU A 1 127 ? 7.631 9.452 0.560 1.00 96.69 127 LEU A O 1
ATOM 1021 N N . ALA A 1 128 ? 8.111 11.647 0.412 1.00 96.25 128 ALA A N 1
ATOM 1022 C CA . ALA A 1 128 ? 7.022 12.116 1.253 1.00 96.25 128 ALA A CA 1
ATOM 1023 C C . ALA A 1 128 ? 5.754 12.343 0.414 1.00 96.25 128 ALA A C 1
ATOM 1025 O O . ALA A 1 128 ? 5.784 12.335 -0.818 1.00 96.25 128 ALA A O 1
ATOM 1026 N N . GLU A 1 129 ? 4.619 12.580 1.071 1.00 94.62 129 GLU A N 1
ATOM 1027 C CA . GLU A 1 129 ? 3.340 12.785 0.379 1.00 94.62 129 GLU A CA 1
ATOM 1028 C C . GLU A 1 129 ? 3.386 13.959 -0.606 1.00 94.62 129 GLU A C 1
ATOM 1030 O O . GLU A 1 129 ? 2.830 13.870 -1.701 1.00 94.62 129 GLU A O 1
ATOM 1035 N N . ILE A 1 130 ? 4.116 15.024 -0.258 1.00 95.00 130 ILE A N 1
ATOM 1036 C CA . ILE A 1 130 ? 4.319 16.187 -1.128 1.00 95.00 130 ILE A CA 1
ATOM 1037 C C . ILE A 1 130 ? 5.062 15.824 -2.423 1.00 95.00 130 ILE A C 1
ATOM 1039 O O . ILE A 1 130 ? 4.708 16.309 -3.495 1.00 95.00 130 ILE A O 1
ATOM 1043 N N . ASP A 1 131 ? 6.022 14.897 -2.361 1.00 93.94 131 ASP A N 1
ATOM 1044 C CA . ASP A 1 131 ? 6.748 14.411 -3.542 1.00 93.94 131 ASP A CA 1
ATOM 1045 C C . ASP A 1 131 ? 5.841 13.567 -4.452 1.00 93.94 131 ASP A C 1
ATOM 1047 O O . ASP A 1 131 ? 6.057 13.453 -5.663 1.00 93.94 131 ASP A O 1
ATOM 1051 N N . LEU A 1 132 ? 4.798 12.972 -3.867 1.00 92.06 132 LEU A N 1
ATOM 1052 C CA . LEU A 1 132 ? 3.827 12.124 -4.548 1.00 92.06 132 LEU A CA 1
ATOM 1053 C C . LEU A 1 132 ? 2.602 12.901 -5.050 1.00 92.06 132 LEU A C 1
ATOM 1055 O O . LEU A 1 132 ? 1.866 12.365 -5.879 1.00 92.06 132 LEU A O 1
ATOM 1059 N N . GLU A 1 133 ? 2.389 14.147 -4.617 1.00 92.62 133 GLU A N 1
ATOM 1060 C CA . GLU A 1 133 ? 1.137 14.902 -4.772 1.00 92.62 133 GLU A CA 1
ATOM 1061 C C . GLU A 1 133 ? 0.552 14.821 -6.191 1.00 92.62 133 GLU A C 1
ATOM 1063 O O . GLU A 1 133 ? -0.589 14.395 -6.384 1.00 92.62 133 GLU A O 1
ATOM 1068 N N . LYS A 1 134 ? 1.353 15.143 -7.214 1.00 93.56 134 LYS A N 1
ATOM 1069 C CA . LYS A 1 134 ? 0.909 15.113 -8.621 1.00 93.56 134 LYS A CA 1
ATOM 1070 C C . LYS A 1 134 ? 0.464 13.722 -9.074 1.00 93.56 134 LYS A C 1
ATOM 1072 O O . LYS A 1 134 ? -0.441 13.602 -9.899 1.00 93.56 134 LYS A O 1
ATOM 1077 N N . ALA A 1 135 ? 1.122 12.668 -8.594 1.00 91.00 135 ALA A N 1
ATOM 1078 C CA . ALA A 1 135 ? 0.731 11.296 -8.894 1.00 91.00 135 ALA A CA 1
ATOM 1079 C C . ALA A 1 135 ? -0.554 10.926 -8.144 1.00 91.00 135 ALA A C 1
ATOM 1081 O O . ALA A 1 135 ? -1.465 10.367 -8.750 1.00 91.00 135 ALA A O 1
ATOM 1082 N N . LEU A 1 136 ? -0.666 11.294 -6.865 1.00 92.56 136 LEU A N 1
ATOM 1083 C CA . LEU A 1 136 ? -1.849 11.016 -6.049 1.00 92.56 136 LEU A CA 1
ATOM 1084 C C . LEU A 1 136 ? -3.096 11.708 -6.620 1.00 92.56 136 LEU A C 1
ATOM 1086 O O . LEU A 1 136 ? -4.117 11.052 -6.817 1.00 92.56 136 LEU A O 1
ATOM 1090 N N . GLN A 1 137 ? -2.990 12.980 -7.018 1.00 94.00 137 GLN A N 1
ATOM 1091 C CA . GLN A 1 137 ? -4.077 13.735 -7.657 1.00 94.00 137 GLN A CA 1
ATOM 1092 C C . GLN A 1 137 ? -4.585 13.076 -8.95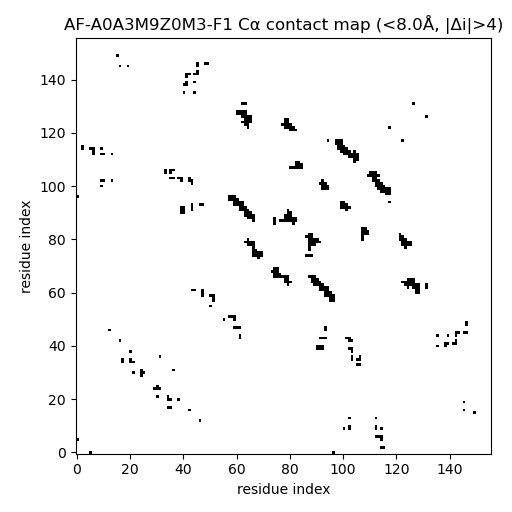0 1.00 94.00 137 GLN A C 1
ATOM 1094 O O . GLN A 1 137 ? -5.786 13.073 -9.216 1.00 94.00 137 GLN A O 1
ATOM 1099 N N . LYS A 1 138 ? -3.698 12.476 -9.756 1.00 96.31 138 LYS A N 1
ATOM 1100 C CA . LYS A 1 138 ? -4.093 11.753 -10.980 1.00 96.31 138 LYS A CA 1
ATOM 1101 C C . LYS A 1 138 ? -4.831 10.447 -10.682 1.00 96.31 138 LYS A C 1
ATOM 1103 O O . LYS A 1 138 ? -5.675 10.028 -11.470 1.00 96.31 138 LYS A O 1
ATOM 1108 N N . LEU A 1 139 ? -4.509 9.800 -9.564 1.00 96.19 139 LEU A N 1
ATOM 1109 C CA . LEU A 1 139 ? -5.036 8.485 -9.196 1.00 96.19 139 LEU A CA 1
ATOM 1110 C C . LEU A 1 139 ? -6.287 8.569 -8.306 1.00 96.19 139 LEU A C 1
ATOM 1112 O O . LEU A 1 139 ? -7.034 7.595 -8.233 1.00 96.19 139 LEU A O 1
ATOM 1116 N N . GLN A 1 140 ? -6.556 9.724 -7.683 1.00 95.25 140 GLN A N 1
ATOM 1117 C CA . GLN A 1 140 ? -7.557 9.905 -6.620 1.00 95.25 140 GLN A CA 1
ATOM 1118 C C . GLN A 1 140 ? -8.994 9.509 -6.981 1.00 95.25 140 GLN A C 1
ATOM 1120 O O . GLN A 1 140 ? -9.766 9.145 -6.097 1.00 95.25 140 GLN A O 1
ATOM 1125 N N . ARG A 1 141 ? -9.368 9.541 -8.268 1.00 97.31 141 ARG A N 1
ATOM 1126 C CA . ARG A 1 141 ? -10.750 9.278 -8.699 1.00 97.31 141 ARG A CA 1
ATOM 1127 C C . ARG A 1 141 ? -11.254 7.912 -8.223 1.00 97.31 141 ARG A C 1
ATOM 1129 O O . ARG A 1 141 ? -12.372 7.831 -7.728 1.00 97.31 141 ARG A O 1
ATOM 1136 N N . ARG A 1 142 ? -10.455 6.850 -8.379 1.00 97.25 142 ARG A N 1
ATOM 1137 C CA . ARG A 1 142 ? -10.853 5.489 -7.970 1.00 97.25 142 ARG A CA 1
ATOM 1138 C C . ARG A 1 142 ? -10.949 5.362 -6.437 1.00 97.25 142 ARG A C 1
ATOM 1140 O O . ARG A 1 142 ? -12.015 4.977 -5.969 1.00 97.25 142 ARG A O 1
ATOM 1147 N N . PRO A 1 143 ? -9.931 5.759 -5.648 1.00 98.19 143 PRO A N 1
ATOM 1148 C CA . PRO A 1 143 ? -10.007 5.780 -4.190 1.00 98.19 143 PRO A CA 1
ATOM 1149 C C . PRO A 1 143 ? -11.190 6.577 -3.643 1.00 98.19 143 PRO A C 1
ATOM 1151 O O . PRO A 1 143 ? -11.842 6.114 -2.717 1.00 98.19 143 PRO A O 1
ATOM 1154 N N . MET A 1 144 ? -11.528 7.726 -4.240 1.00 97.56 144 MET A N 1
ATOM 1155 C CA . MET A 1 144 ? -12.711 8.499 -3.841 1.00 97.56 144 MET A CA 1
ATOM 1156 C C . MET A 1 144 ? -14.014 7.723 -4.066 1.00 97.56 144 MET A C 1
ATOM 1158 O O . MET A 1 144 ? -14.887 7.736 -3.203 1.00 97.56 144 MET A O 1
ATOM 1162 N N . GLN A 1 145 ? -14.144 7.011 -5.190 1.00 97.81 145 GLN A N 1
ATOM 1163 C CA . GLN A 1 145 ? -15.305 6.152 -5.448 1.00 97.81 145 GLN A CA 1
ATOM 1164 C C . GLN A 1 145 ? -15.389 4.996 -4.443 1.00 97.81 145 GLN A C 1
ATOM 1166 O O . GLN A 1 145 ? -16.472 4.691 -3.948 1.00 97.81 145 GLN A O 1
ATOM 1171 N N . TRP A 1 146 ? -14.252 4.379 -4.113 1.00 97.94 146 TRP A N 1
ATOM 1172 C CA . TRP A 1 146 ? -14.185 3.333 -3.091 1.00 97.94 146 TRP A CA 1
ATOM 1173 C C . TRP A 1 146 ? -14.553 3.880 -1.712 1.00 97.94 146 TRP A C 1
ATOM 1175 O O . TRP A 1 146 ? -15.296 3.237 -0.983 1.00 97.94 146 TRP A O 1
ATOM 1185 N N . LEU A 1 147 ? -14.115 5.090 -1.365 1.00 97.56 147 LEU A N 1
ATOM 1186 C CA . LEU A 1 147 ? -14.468 5.738 -0.101 1.00 97.56 147 LEU A CA 1
ATOM 1187 C C . LEU A 1 147 ? -15.970 6.024 -0.004 1.00 97.56 147 LEU A C 1
ATOM 1189 O O . LEU A 1 147 ? -16.579 5.769 1.033 1.00 97.56 147 LEU A O 1
ATOM 1193 N N . SER A 1 148 ? -16.597 6.486 -1.089 1.00 96.94 148 SER A N 1
ATOM 1194 C CA . SER A 1 148 ? -18.057 6.615 -1.148 1.00 96.94 148 SER A CA 1
ATOM 1195 C C . SER A 1 148 ? -18.764 5.272 -0.936 1.00 96.94 148 SER A C 1
ATOM 1197 O O . SER A 1 148 ? -19.731 5.216 -0.180 1.00 96.94 148 SER A O 1
ATOM 1199 N N . ALA A 1 149 ? -18.273 4.192 -1.552 1.00 96.75 149 ALA A N 1
ATOM 1200 C CA . ALA A 1 149 ? -18.833 2.851 -1.377 1.00 96.75 149 ALA A CA 1
ATOM 1201 C C . ALA A 1 149 ? -18.641 2.310 0.053 1.00 96.75 149 ALA A C 1
ATOM 1203 O O . ALA A 1 149 ? -19.571 1.743 0.620 1.00 96.75 149 ALA A O 1
ATOM 1204 N N . TRP A 1 150 ? -17.480 2.548 0.672 1.00 96.31 150 TRP A N 1
ATOM 1205 C CA . TRP A 1 150 ? -17.213 2.187 2.067 1.00 96.31 150 TRP A CA 1
ATOM 1206 C C . TRP A 1 150 ? -18.230 2.830 3.013 1.00 96.31 150 TRP A C 1
ATOM 1208 O O . TRP A 1 150 ? -18.855 2.151 3.826 1.00 96.31 150 TRP A O 1
ATOM 1218 N N . ARG A 1 151 ? -18.451 4.141 2.862 1.00 94.88 151 ARG A N 1
ATOM 1219 C CA . ARG A 1 151 ? -19.414 4.894 3.680 1.00 94.88 151 ARG A CA 1
ATOM 1220 C C . ARG A 1 151 ? -20.847 4.394 3.495 1.00 94.88 151 ARG A C 1
ATOM 1222 O O . ARG A 1 151 ? -21.591 4.323 4.469 1.00 94.88 151 ARG A O 1
ATOM 1229 N N . ALA A 1 152 ? -21.226 4.024 2.272 1.00 93.00 152 ALA A N 1
ATOM 1230 C CA . ALA A 1 152 ? -22.548 3.468 2.000 1.00 93.00 152 ALA A CA 1
ATOM 1231 C C . ALA A 1 152 ? -22.763 2.116 2.705 1.00 93.00 152 ALA A C 1
ATOM 1233 O O . ALA A 1 152 ? -23.845 1.879 3.232 1.00 93.00 152 ALA A O 1
ATOM 1234 N N . ASN A 1 153 ? -21.728 1.273 2.788 1.00 82.81 153 ASN A N 1
ATOM 1235 C CA . ASN A 1 153 ? -21.798 -0.025 3.468 1.00 82.81 153 ASN A CA 1
ATOM 1236 C C . ASN A 1 153 ? -21.848 0.085 5.002 1.00 82.81 153 ASN A C 1
ATOM 1238 O O . ASN A 1 153 ? -22.401 -0.795 5.650 1.00 82.81 153 ASN A O 1
ATOM 1242 N N . GLY A 1 154 ? -21.273 1.142 5.584 1.00 65.12 154 GLY A N 1
ATOM 1243 C CA . GLY A 1 154 ? -21.303 1.398 7.031 1.00 65.12 154 GLY A CA 1
ATOM 1244 C C . GLY A 1 154 ? -22.532 2.172 7.525 1.00 65.12 154 GLY A C 1
ATOM 1245 O O . GLY A 1 154 ? -22.637 2.424 8.720 1.00 65.12 154 GLY A O 1
ATOM 1246 N N . SER A 1 155 ? -23.433 2.579 6.622 1.00 48.38 155 SER A N 1
ATOM 1247 C CA . SER A 1 155 ? -24.661 3.333 6.940 1.00 48.38 155 SER A CA 1
ATOM 1248 C C . SER A 1 155 ? -25.922 2.450 6.970 1.00 48.38 155 SER A C 1
ATOM 1250 O O . SER A 1 155 ? -27.031 2.980 6.884 1.00 48.38 155 SER A O 1
ATOM 1252 N N . ALA A 1 156 ? -25.751 1.126 7.040 1.00 35.00 156 ALA A N 1
ATOM 1253 C CA . ALA A 1 156 ? -26.822 0.131 7.116 1.00 35.00 156 ALA A CA 1
ATOM 1254 C C . ALA A 1 156 ? -26.956 -0.441 8.532 1.00 35.00 156 ALA A C 1
ATOM 1256 O O . ALA A 1 156 ? -25.903 -0.704 9.158 1.00 35.00 156 ALA A O 1
#

Sequence (156 aa):
MLISEVTTFAFTVRQFLEPHWLAAHQGWNEIPSPLSRWMCRYSSIFLAMLLRELHSEHVWEIVGGRPPQDMDGTPQAQVGMLGCDGTWCDHCWVKGNELIIDLTADQFGHAPVIVTHTSDQRYRANLAEIDLEKALQKLQRRPMQWLSAWRANGSA

Nearest PDB structures (foldseek):
  2hly-assembly1_A  TM=5.128E-01  e=2.558E-02  Agrobacterium fabrum str. C58
  6d8v-assembly1_A  TM=3.237E-01  e=1.077E+00  Sinorhizobium meliloti 1021

Radius of gyration: 15.16 Å; Cα contacts (8 Å, |Δi|>4): 252; chains: 1; bounding box: 48×29×39 Å

Secondary structure (DSSP, 8-state):
--HHHHHHHHHHHHHHHHHHHHHHHHTTT---SSTTTT-HHHHHHHHHHHHHHH-TTS--EEEEE-PPBPTT--B-SS-EEE-TTS-EE-EEEEEETTEEEES-GGGGTS-S-EEEETT-TTEE--B-HHHHHHHHHHHTHHHHHHHHHHHHHTT-

Mean predicted aligned error: 3.72 Å